Protein AF-K2FTM3-F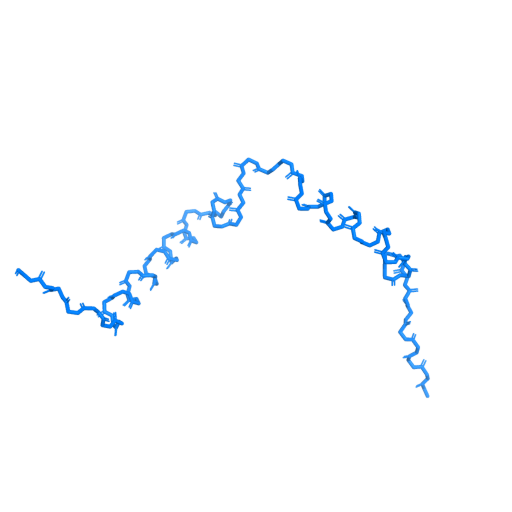1 (afdb_monomer_lite)

Secondary structure (DSSP, 8-state):
--------GGGGS-HHHHHHHHHHHHHS--SS-GGGGS-HHHHHHHHHHHHHHHHHS------

pLDDT: mean 79.54, std 13.04, range [43.94, 95.25]

Foldseek 3Di:
DDPPPPQDDLSPDDPVSVVVVVVCVVPPDDPADDLRPDDPVSVVVVVVVVVVCVVVDDDPPPD

Radius of gyration: 21.32 Å; chains: 1; bounding box: 36×35×61 Å

Structure (mmCIF, N/CA/C/O backbone):
data_AF-K2FTM3-F1
#
_entry.id   AF-K2FTM3-F1
#
loop_
_atom_site.group_PDB
_atom_site.id
_atom_site.type_symbol
_atom_site.label_atom_id
_atom_site.label_alt_id
_atom_site.label_comp_id
_atom_site.label_asym_id
_atom_site.label_entity_id
_atom_site.label_seq_id
_atom_site.pdbx_PDB_ins_code
_atom_site.Cartn_x
_atom_site.Cartn_y
_atom_site.Cartn_z
_atom_site.occupancy
_atom_site.B_iso_or_equiv
_atom_site.auth_seq_id
_atom_site.auth_comp_id
_atom_site.auth_asym_id
_atom_site.auth_atom_id
_atom_site.pdbx_PDB_model_num
ATOM 1 N N . MET A 1 1 ? -19.063 -26.198 21.640 1.00 43.94 1 MET A N 1
ATOM 2 C CA . MET A 1 1 ? -17.921 -25.262 21.580 1.00 43.94 1 MET A CA 1
ATOM 3 C C . MET A 1 1 ? -18.349 -24.089 20.716 1.00 43.94 1 MET A C 1
ATOM 5 O O . MET A 1 1 ? -18.419 -24.236 19.505 1.00 43.94 1 MET A O 1
ATOM 9 N N . GLU A 1 2 ? -18.763 -22.979 21.323 1.00 51.91 2 GLU A N 1
ATOM 10 C CA . GLU A 1 2 ? -19.240 -21.815 20.573 1.00 51.91 2 GLU A CA 1
ATOM 11 C C . GLU A 1 2 ? -18.048 -20.910 20.245 1.00 51.91 2 GLU A C 1
ATOM 13 O O . GLU A 1 2 ? -17.610 -20.112 21.069 1.00 51.91 2 GLU A O 1
ATOM 18 N N . ASN A 1 3 ? -17.483 -21.059 19.045 1.00 64.81 3 ASN A N 1
ATOM 19 C CA . ASN A 1 3 ? -16.502 -20.110 18.524 1.00 64.81 3 ASN A CA 1
ATOM 20 C C . ASN A 1 3 ? -17.251 -18.896 17.954 1.00 64.81 3 ASN A C 1
ATOM 22 O O . ASN A 1 3 ? -17.364 -18.718 16.742 1.00 64.81 3 ASN A O 1
ATOM 26 N N . LYS A 1 4 ? -17.835 -18.091 18.849 1.00 59.22 4 LYS A N 1
ATOM 27 C CA . LYS A 1 4 ? -18.356 -16.764 18.513 1.00 59.22 4 LYS A CA 1
ATOM 28 C C . LYS A 1 4 ? -17.150 -15.911 18.157 1.00 59.22 4 LYS A C 1
ATOM 30 O O . LYS A 1 4 ? -16.405 -15.499 19.049 1.00 59.22 4 LYS A O 1
ATOM 35 N N . GLN A 1 5 ? -16.951 -15.703 16.855 1.00 64.25 5 GLN A N 1
ATOM 36 C CA . GLN A 1 5 ? -15.994 -14.756 16.291 1.00 64.25 5 GLN A CA 1
ATOM 37 C C . GLN A 1 5 ? -15.986 -13.507 17.168 1.00 64.25 5 GLN A C 1
ATOM 39 O O . GLN A 1 5 ? -16.951 -12.743 17.204 1.00 64.25 5 GLN A O 1
ATOM 44 N N . SER A 1 6 ? -14.939 -13.374 17.978 1.00 68.25 6 SER A N 1
ATOM 45 C CA . SER A 1 6 ? -14.859 -12.327 18.982 1.00 68.25 6 SER A CA 1
ATOM 46 C C . SER A 1 6 ? -14.467 -11.055 18.252 1.00 68.25 6 SER A C 1
ATOM 48 O O . SER A 1 6 ? -13.295 -10.677 18.263 1.00 68.25 6 SER A O 1
ATOM 50 N N . ASN A 1 7 ? -15.426 -10.443 17.557 1.00 72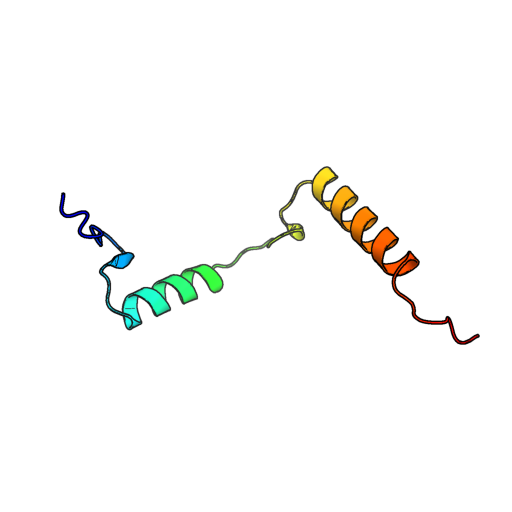.12 7 ASN A N 1
ATOM 51 C CA . ASN A 1 7 ? -15.231 -9.155 16.920 1.00 72.12 7 ASN A CA 1
ATOM 52 C C . ASN A 1 7 ? -14.744 -8.210 18.021 1.00 72.12 7 ASN A C 1
ATOM 54 O O . ASN A 1 7 ? -15.449 -7.934 18.997 1.00 72.12 7 ASN A O 1
ATOM 58 N N . ARG A 1 8 ? -13.486 -7.795 17.901 1.00 82.50 8 ARG A N 1
ATOM 59 C CA . ARG A 1 8 ? -12.796 -6.884 18.808 1.00 82.50 8 ARG A CA 1
ATOM 60 C C . ARG A 1 8 ? -12.068 -5.844 17.966 1.00 82.50 8 ARG A C 1
ATOM 62 O O . ARG A 1 8 ? -11.629 -6.127 16.851 1.00 82.50 8 ARG A O 1
ATOM 69 N N . GLY A 1 9 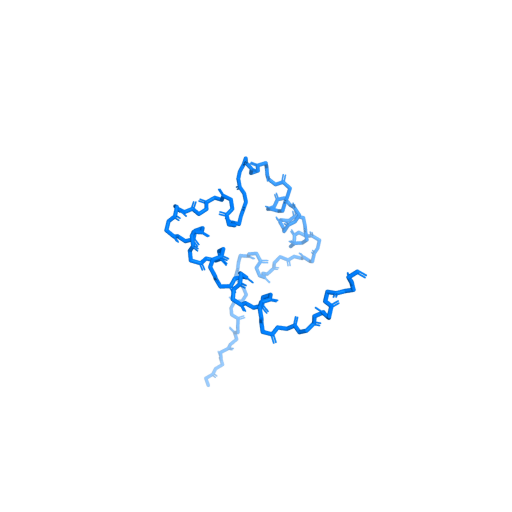? -11.932 -4.638 18.507 1.00 87.88 9 GLY A N 1
ATOM 70 C CA . GLY A 1 9 ? -11.276 -3.531 17.812 1.00 87.88 9 GLY A CA 1
ATOM 71 C C . GLY A 1 9 ? -12.041 -3.089 16.561 1.00 87.88 9 GLY A C 1
ATOM 72 O O . GLY A 1 9 ? -13.268 -3.015 16.571 1.00 87.88 9 GLY A O 1
ATOM 73 N N . LEU A 1 10 ? -11.317 -2.806 15.473 1.00 88.19 10 LEU A N 1
ATOM 74 C CA . LEU A 1 10 ? -11.891 -2.260 14.235 1.00 88.19 10 LEU A CA 1
ATOM 75 C C . LEU A 1 10 ? -12.919 -3.195 13.575 1.00 88.19 10 LEU A C 1
ATOM 77 O O . LEU A 1 10 ? -13.816 -2.726 12.881 1.00 88.19 10 LEU A O 1
ATOM 81 N N . ALA A 1 11 ? -12.826 -4.505 13.817 1.00 86.69 11 ALA A N 1
ATOM 82 C CA . ALA A 1 11 ? -13.792 -5.479 13.310 1.00 86.69 11 ALA A CA 1
ATOM 83 C C . ALA A 1 11 ? -15.203 -5.294 13.903 1.00 86.69 11 ALA A C 1
ATOM 85 O O . ALA A 1 11 ? -16.177 -5.695 13.272 1.00 86.69 11 ALA A O 1
ATOM 86 N N . SER A 1 12 ? -15.318 -4.667 15.079 1.00 89.50 12 SER A N 1
ATOM 87 C CA . SER A 1 12 ? -16.600 -4.345 15.731 1.00 89.50 12 SER A CA 1
ATOM 88 C C . SER A 1 12 ? -17.103 -2.941 15.425 1.00 89.50 12 SER A C 1
ATOM 90 O O . SER A 1 12 ? -18.197 -2.586 15.857 1.00 89.50 12 SER A O 1
ATOM 92 N N . ALA A 1 13 ? -16.300 -2.122 14.745 1.00 89.00 13 ALA A N 1
ATOM 93 C CA . ALA A 1 13 ? -16.668 -0.754 14.433 1.00 89.00 13 ALA A CA 1
ATOM 94 C C . ALA A 1 13 ? -17.751 -0.710 13.346 1.00 89.00 13 ALA A C 1
ATOM 96 O O . ALA A 1 13 ? -17.839 -1.588 12.475 1.00 89.00 13 ALA A O 1
ATOM 97 N N . ASP A 1 14 ? -18.557 0.348 13.376 1.00 92.06 14 ASP A N 1
ATOM 98 C CA . ASP A 1 14 ? -19.566 0.599 12.359 1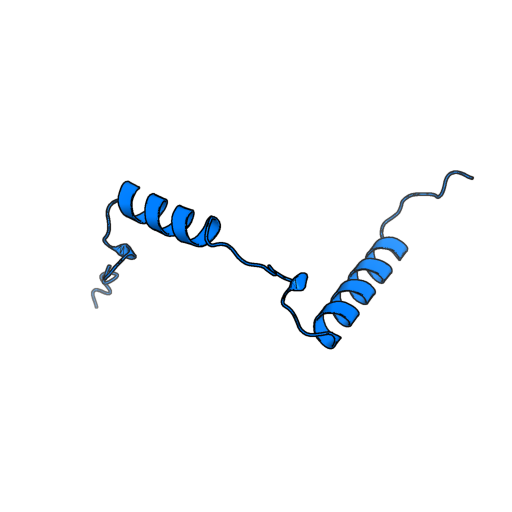.00 92.06 14 ASP A CA 1
ATOM 99 C C . ASP A 1 14 ? -18.930 0.738 10.964 1.00 92.06 14 ASP A C 1
ATOM 101 O O . ASP A 1 14 ? -17.729 0.982 10.796 1.00 92.06 14 ASP A O 1
ATOM 105 N N . GLU A 1 15 ? -19.739 0.526 9.930 1.00 90.75 15 GLU A N 1
ATOM 106 C CA . GLU A 1 15 ? -19.260 0.513 8.547 1.00 90.75 15 GLU A CA 1
ATOM 107 C C . GLU A 1 15 ? -18.617 1.840 8.129 1.00 90.75 15 GLU A C 1
ATOM 109 O O . GLU A 1 15 ? -17.610 1.836 7.417 1.00 90.75 15 GLU A O 1
ATOM 114 N N . ARG A 1 16 ? -19.141 2.970 8.618 1.00 94.19 16 ARG A N 1
ATOM 115 C CA . ARG A 1 16 ? -18.580 4.288 8.331 1.00 94.19 16 ARG A CA 1
ATOM 116 C C . ARG A 1 16 ? -17.185 4.412 8.936 1.00 94.19 16 ARG A C 1
ATOM 118 O O . ARG A 1 16 ? -16.255 4.750 8.206 1.00 94.19 16 ARG A O 1
ATOM 125 N N . THR A 1 17 ? -17.008 4.055 10.204 1.00 92.31 17 THR A N 1
ATOM 126 C CA . THR A 1 17 ? -15.694 4.059 10.865 1.00 92.31 17 THR A CA 1
ATOM 127 C C . THR A 1 17 ? -14.700 3.136 10.157 1.00 92.31 17 THR A C 1
ATOM 129 O O . THR A 1 17 ? -13.567 3.538 9.885 1.00 92.31 17 THR A O 1
ATOM 132 N N . ARG A 1 18 ? -15.108 1.917 9.776 1.00 92.19 18 ARG A N 1
ATOM 133 C CA . ARG A 1 18 ? -14.242 0.997 9.011 1.00 92.19 18 ARG A CA 1
ATOM 134 C C . ARG A 1 18 ? -13.811 1.598 7.673 1.00 92.19 18 ARG A C 1
ATOM 136 O O . ARG A 1 18 ? -12.635 1.517 7.312 1.00 92.19 18 ARG A O 1
ATOM 143 N N . ARG A 1 19 ? -14.742 2.232 6.958 1.00 90.69 19 ARG A N 1
ATOM 144 C CA . ARG A 1 19 ? -14.481 2.880 5.668 1.00 90.69 19 ARG A CA 1
ATOM 145 C C . ARG A 1 19 ? -13.550 4.081 5.809 1.00 90.69 19 ARG A C 1
ATOM 147 O O . ARG A 1 19 ? -12.624 4.210 5.014 1.00 90.69 19 ARG A O 1
ATOM 154 N N . GLU A 1 20 ? -13.747 4.917 6.824 1.00 91.56 20 GLU A N 1
ATOM 155 C CA . GLU A 1 20 ? -12.882 6.066 7.109 1.00 91.56 20 GLU A CA 1
ATOM 156 C C . GLU A 1 20 ? -11.448 5.628 7.439 1.00 91.56 20 GLU A C 1
ATOM 158 O O . GLU A 1 20 ? -10.492 6.200 6.915 1.00 91.56 20 GLU A O 1
ATOM 163 N N . VAL A 1 21 ? -11.273 4.582 8.254 1.00 88.81 21 VAL A N 1
ATOM 164 C CA . VAL A 1 21 ? -9.941 4.050 8.589 1.00 88.81 21 VAL A CA 1
ATOM 165 C C . VAL A 1 21 ? -9.247 3.468 7.356 1.00 88.81 21 VAL A C 1
ATOM 167 O O . VAL A 1 21 ? -8.079 3.772 7.115 1.00 88.81 21 VAL A O 1
ATOM 170 N N . ALA A 1 22 ? -9.959 2.696 6.530 1.00 87.38 22 ALA A N 1
ATOM 171 C CA . ALA A 1 22 ? -9.414 2.169 5.279 1.00 87.38 22 ALA A CA 1
ATOM 172 C C . ALA A 1 22 ? -9.015 3.293 4.304 1.00 87.38 22 ALA A C 1
ATOM 174 O O . ALA A 1 22 ? -7.940 3.249 3.707 1.00 87.38 22 ALA A O 1
ATOM 175 N N . GLN A 1 23 ? -9.846 4.333 4.178 1.00 85.38 23 GLN A N 1
ATOM 176 C CA . GLN A 1 23 ? -9.550 5.506 3.355 1.00 85.38 23 GLN A CA 1
ATOM 177 C C . GLN A 1 23 ? -8.325 6.268 3.856 1.00 85.38 23 GLN A C 1
ATOM 179 O O . GLN A 1 23 ? -7.467 6.610 3.047 1.00 85.38 23 GLN A O 1
ATOM 184 N N . LYS A 1 24 ? -8.210 6.502 5.168 1.00 85.56 24 LYS A N 1
ATOM 185 C CA . LYS A 1 24 ? -7.026 7.133 5.770 1.00 85.56 24 LYS A CA 1
ATOM 186 C C . LYS A 1 24 ? -5.765 6.303 5.529 1.00 85.56 24 LYS A C 1
ATOM 188 O O . LYS A 1 24 ? -4.745 6.867 5.150 1.00 85.56 24 LYS A O 1
ATOM 193 N N . GLY A 1 25 ? -5.845 4.976 5.654 1.00 80.31 25 GLY A N 1
ATOM 194 C CA . GLY A 1 25 ? -4.746 4.070 5.304 1.00 80.31 25 GLY A CA 1
ATOM 195 C C . GLY A 1 25 ? -4.361 4.120 3.819 1.00 80.31 25 GLY A C 1
ATOM 196 O O . GLY A 1 25 ? -3.185 4.041 3.485 1.00 80.31 25 GLY A O 1
ATOM 197 N N . GLY A 1 26 ? -5.331 4.305 2.918 1.00 74.94 26 GLY A N 1
ATOM 198 C CA . GLY A 1 26 ? -5.086 4.435 1.476 1.00 74.94 26 GLY A CA 1
ATOM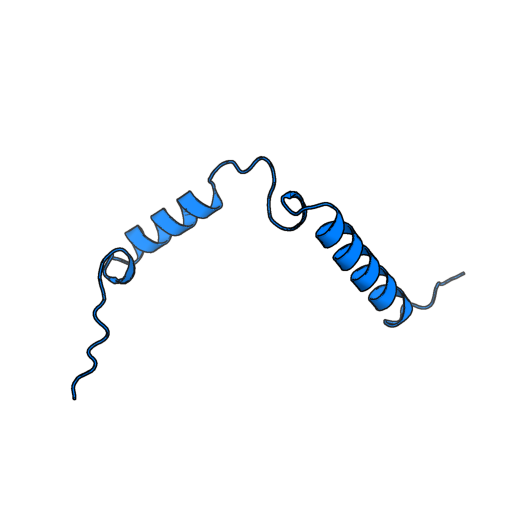 199 C C . GLY A 1 26 ? -4.555 5.806 1.033 1.00 74.94 26 GLY A C 1
ATOM 200 O O . GLY A 1 26 ? -3.811 5.879 0.048 1.00 74.94 26 GLY A O 1
ATOM 201 N N . GLN A 1 27 ? -4.932 6.871 1.749 1.00 74.19 27 GLN A N 1
ATOM 202 C CA . GLN A 1 27 ? -4.550 8.268 1.496 1.00 74.19 27 GLN A CA 1
ATOM 203 C C . GLN A 1 27 ? -3.265 8.693 2.214 1.00 74.19 27 GLN A C 1
ATOM 205 O O . GLN A 1 27 ? -2.741 9.765 1.919 1.00 74.19 27 GLN A O 1
ATOM 210 N N . ALA A 1 28 ? -2.753 7.882 3.144 1.00 70.88 28 ALA A N 1
ATOM 211 C CA . ALA A 1 28 ? -1.502 8.174 3.824 1.00 70.88 28 ALA A CA 1
ATOM 212 C C . ALA A 1 28 ? -0.387 8.429 2.784 1.00 70.88 28 ALA A C 1
ATOM 214 O O . ALA A 1 28 ? -0.219 7.627 1.853 1.00 70.88 28 ALA A O 1
ATOM 215 N N . PRO A 1 29 ? 0.345 9.557 2.884 1.00 65.38 29 PRO A N 1
ATOM 216 C CA . PRO A 1 29 ? 1.376 9.900 1.921 1.00 65.38 29 PRO A CA 1
ATOM 217 C C . PRO A 1 29 ? 2.502 8.874 2.020 1.00 65.38 29 PRO A C 1
ATOM 219 O O . PRO A 1 29 ? 3.273 8.843 2.976 1.00 65.38 29 PRO A O 1
ATOM 222 N N . HIS A 1 30 ? 2.589 8.017 1.010 1.00 66.62 30 HIS A N 1
ATOM 223 C CA . HIS A 1 30 ? 3.666 7.054 0.865 1.00 66.62 30 HIS A CA 1
ATOM 224 C C . HIS A 1 30 ? 4.541 7.504 -0.300 1.00 66.62 30 HIS A C 1
ATOM 226 O O . HIS A 1 30 ? 4.119 7.447 -1.452 1.00 66.62 30 HIS A O 1
ATOM 232 N N . SER A 1 31 ? 5.765 7.946 -0.003 1.00 72.69 31 SER A N 1
ATOM 233 C CA . SER A 1 31 ? 6.753 8.357 -1.011 1.00 72.69 31 SER A CA 1
ATOM 234 C C . SER A 1 31 ? 7.153 7.215 -1.953 1.00 72.69 31 SER A C 1
ATOM 236 O O . SER A 1 31 ? 7.594 7.463 -3.072 1.00 72.69 31 SER A O 1
ATOM 238 N N . LYS A 1 32 ? 6.978 5.961 -1.519 1.00 78.31 32 LYS A N 1
ATOM 239 C CA . LYS A 1 32 ? 7.126 4.744 -2.326 1.00 78.31 32 LYS A CA 1
ATOM 240 C C . LYS A 1 32 ? 6.012 3.763 -1.952 1.00 78.31 32 LYS A C 1
ATOM 242 O O . LYS A 1 32 ? 5.721 3.592 -0.770 1.00 78.31 32 LYS A O 1
ATOM 247 N N . ARG A 1 33 ? 5.396 3.107 -2.941 1.00 80.69 33 ARG A N 1
ATOM 248 C CA . ARG A 1 33 ? 4.323 2.110 -2.750 1.00 80.69 33 ARG A CA 1
ATOM 249 C C . ARG A 1 33 ? 4.634 0.826 -3.522 1.00 80.69 33 ARG A C 1
ATOM 251 O O . ARG A 1 33 ? 5.233 0.878 -4.595 1.00 80.69 33 ARG A O 1
ATOM 258 N N . GLY A 1 34 ? 4.190 -0.318 -2.996 1.00 85.38 34 GLY A N 1
ATOM 259 C CA . GLY A 1 34 ? 4.283 -1.611 -3.681 1.00 85.38 34 GLY A CA 1
ATOM 260 C C . GLY A 1 34 ? 5.716 -1.941 -4.106 1.00 85.38 34 GLY A C 1
ATOM 261 O O . GLY A 1 34 ? 6.646 -1.760 -3.325 1.00 85.38 34 GLY A O 1
ATOM 262 N N . LEU A 1 35 ? 5.897 -2.353 -5.365 1.00 87.75 35 LEU A N 1
ATOM 263 C CA . LEU A 1 35 ? 7.202 -2.731 -5.925 1.00 87.75 35 LEU A CA 1
ATOM 264 C C . LEU A 1 35 ? 8.249 -1.604 -5.869 1.00 87.75 35 LEU A C 1
ATOM 266 O O . LEU A 1 35 ? 9.448 -1.856 -5.794 1.00 87.75 35 LEU A O 1
ATOM 270 N N . GLN A 1 36 ? 7.809 -0.345 -5.880 1.00 84.94 36 GLN A N 1
ATOM 271 C CA . GLN A 1 36 ? 8.708 0.806 -5.821 1.00 84.94 36 GLN A CA 1
ATOM 272 C C . GLN A 1 36 ? 9.399 0.935 -4.451 1.00 84.94 36 GLN A C 1
ATOM 274 O O . GLN A 1 36 ? 10.490 1.500 -4.363 1.00 84.94 36 GLN A O 1
ATOM 279 N N . ALA A 1 37 ? 8.765 0.412 -3.395 1.00 88.12 37 ALA A N 1
ATOM 280 C CA . ALA A 1 37 ? 9.304 0.360 -2.038 1.00 88.12 37 ALA A CA 1
ATOM 281 C C . ALA A 1 37 ? 10.137 -0.904 -1.763 1.00 88.12 37 ALA A C 1
ATOM 283 O O . ALA A 1 37 ? 10.818 -0.960 -0.743 1.00 88.12 37 ALA A O 1
ATOM 284 N N . SER A 1 38 ? 10.086 -1.902 -2.648 1.00 90.19 38 SER A N 1
ATOM 285 C CA . SER A 1 38 ? 10.847 -3.143 -2.506 1.00 90.19 38 SER A CA 1
ATOM 286 C C . SER A 1 38 ? 12.352 -2.927 -2.697 1.00 90.19 38 SER A C 1
ATOM 288 O O . SER A 1 38 ? 12.802 -1.910 -3.235 1.00 90.19 38 SER A O 1
ATOM 290 N N . ASP A 1 39 ? 13.132 -3.911 -2.267 1.00 92.50 39 ASP A N 1
ATOM 291 C CA . ASP A 1 39 ? 14.564 -4.003 -2.527 1.00 92.50 39 ASP A CA 1
ATOM 292 C C . ASP A 1 39 ? 14.865 -4.266 -4.019 1.00 92.50 39 ASP A C 1
ATOM 294 O O . ASP A 1 39 ? 13.991 -4.618 -4.820 1.00 92.50 39 ASP A O 1
ATOM 298 N N . GLU A 1 40 ? 16.124 -4.068 -4.406 1.00 93.44 40 GLU A N 1
ATOM 299 C CA . GLU A 1 40 ? 16.567 -4.211 -5.797 1.00 93.44 40 GLU A CA 1
ATOM 300 C C . GLU A 1 40 ? 16.469 -5.648 -6.329 1.00 93.44 40 GLU A C 1
ATOM 302 O O . GLU A 1 40 ? 16.217 -5.843 -7.521 1.00 93.44 40 GLU A O 1
ATOM 307 N N . GLU A 1 41 ? 16.627 -6.664 -5.479 1.00 95.25 41 GLU A N 1
ATOM 308 C CA . GLU A 1 41 ? 16.518 -8.066 -5.889 1.00 95.25 41 GLU A CA 1
ATOM 309 C C . GLU A 1 41 ? 15.075 -8.394 -6.284 1.00 95.25 41 GLU A C 1
ATOM 311 O O . GLU A 1 41 ? 14.817 -8.909 -7.378 1.00 95.25 41 GLU A O 1
ATOM 316 N N . THR A 1 42 ? 14.119 -7.998 -5.445 1.00 94.12 42 THR A N 1
ATOM 317 C CA . THR A 1 42 ? 12.687 -8.144 -5.706 1.00 94.12 42 THR A CA 1
ATOM 318 C C . THR A 1 42 ? 12.282 -7.420 -6.991 1.00 94.12 42 THR A C 1
ATOM 320 O O . THR A 1 42 ? 11.582 -7.996 -7.830 1.00 94.12 42 THR A O 1
ATOM 323 N N . LYS A 1 43 ? 12.767 -6.189 -7.212 1.00 94.12 43 LYS A N 1
ATOM 324 C CA . LYS A 1 43 ? 12.512 -5.448 -8.462 1.00 94.12 43 LYS A CA 1
ATOM 325 C C . LYS A 1 43 ? 13.022 -6.201 -9.686 1.00 94.12 43 LYS A C 1
ATOM 327 O O . LYS A 1 43 ? 12.281 -6.353 -10.659 1.00 94.12 43 LYS A O 1
ATOM 332 N N . ARG A 1 44 ? 14.258 -6.709 -9.635 1.00 93.19 44 ARG A N 1
ATOM 333 C CA . ARG A 1 44 ? 14.858 -7.487 -10.732 1.00 93.19 44 ARG A CA 1
ATOM 334 C C . ARG A 1 44 ? 14.061 -8.750 -11.024 1.00 93.19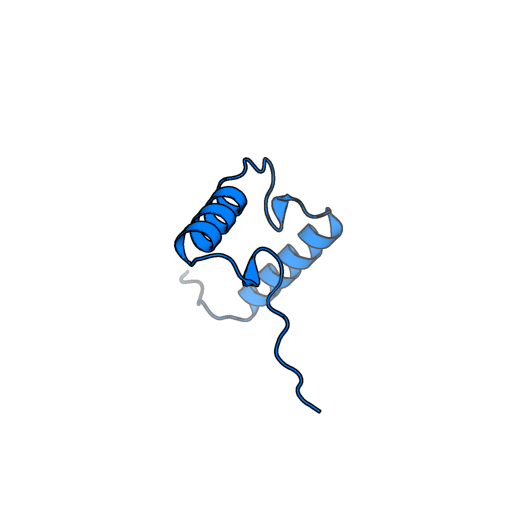 44 ARG A C 1
ATOM 336 O O . ARG A 1 44 ? 13.770 -9.022 -12.187 1.00 93.19 44 ARG A O 1
ATOM 343 N N . ARG A 1 45 ? 13.667 -9.496 -9.991 1.00 95.06 45 ARG A N 1
ATOM 344 C CA . ARG A 1 45 ? 12.880 -10.726 -10.141 1.00 95.06 45 ARG A CA 1
ATOM 345 C C . ARG A 1 45 ? 11.542 -10.467 -10.831 1.00 95.06 45 ARG A C 1
ATOM 347 O O . ARG A 1 45 ? 11.181 -11.199 -11.751 1.00 95.06 45 ARG A O 1
ATOM 354 N N . VAL A 1 46 ? 10.821 -9.423 -10.419 1.00 91.75 46 VAL A N 1
ATOM 355 C CA . VAL A 1 46 ? 9.526 -9.067 -11.021 1.00 91.75 46 VAL A CA 1
ATOM 356 C C . VAL A 1 46 ? 9.694 -8.596 -12.466 1.00 91.75 46 VAL A C 1
ATOM 358 O O . VAL A 1 46 ? 8.942 -9.038 -13.334 1.00 91.75 46 VAL A O 1
ATOM 361 N N . ALA A 1 47 ? 10.709 -7.776 -12.757 1.00 90.19 47 ALA A N 1
ATOM 362 C CA . ALA A 1 47 ? 11.007 -7.342 -14.123 1.00 90.19 47 ALA A CA 1
ATOM 363 C C . ALA A 1 47 ? 11.316 -8.529 -15.054 1.00 90.19 47 ALA A C 1
ATOM 365 O O . ALA A 1 47 ? 10.789 -8.602 -16.164 1.00 90.19 47 ALA A O 1
ATOM 366 N N . GLN A 1 48 ? 12.110 -9.498 -14.589 1.00 89.50 48 GLN A N 1
ATOM 367 C CA . GLN A 1 48 ? 12.414 -10.716 -15.346 1.00 89.50 48 GLN A CA 1
ATOM 368 C C . GLN A 1 48 ? 11.168 -11.573 -15.595 1.00 89.50 48 GLN A C 1
ATOM 370 O O . GLN A 1 48 ? 10.971 -12.065 -16.707 1.00 89.50 48 GLN A O 1
ATOM 375 N N . ALA A 1 49 ? 10.314 -11.744 -14.582 1.00 90.44 49 ALA A N 1
ATOM 376 C CA . ALA A 1 49 ? 9.062 -12.482 -14.724 1.00 90.44 49 ALA A CA 1
ATOM 377 C C . ALA A 1 49 ? 8.125 -11.819 -15.749 1.00 90.44 49 ALA A C 1
ATOM 379 O O . ALA A 1 49 ? 7.592 -12.506 -16.620 1.00 90.44 49 ALA A O 1
ATOM 380 N N . GLY A 1 50 ? 7.989 -10.489 -15.699 1.00 87.31 50 GLY A N 1
ATOM 381 C CA . GLY A 1 50 ? 7.209 -9.721 -16.673 1.00 87.31 50 GLY A CA 1
ATOM 382 C C . GLY A 1 50 ? 7.766 -9.832 -18.093 1.00 87.31 50 GLY A C 1
ATOM 383 O O . GLY A 1 50 ? 7.018 -10.100 -19.028 1.00 87.31 50 GLY A O 1
ATOM 384 N N . GLY A 1 51 ? 9.087 -9.718 -18.258 1.00 85.19 51 GLY A N 1
ATOM 385 C CA . GLY A 1 51 ? 9.743 -9.874 -19.559 1.00 85.19 51 GLY A CA 1
ATOM 386 C C . GLY A 1 51 ? 9.525 -11.258 -20.177 1.00 85.19 51 GLY A C 1
ATOM 387 O O . GLY A 1 51 ? 9.229 -11.358 -21.366 1.00 85.19 51 GLY A O 1
ATOM 388 N N . ARG A 1 52 ? 9.604 -12.325 -19.370 1.00 80.19 52 ARG A N 1
ATOM 389 C CA . ARG A 1 52 ? 9.305 -13.698 -19.810 1.00 80.19 52 ARG A CA 1
ATOM 390 C C . ARG A 1 52 ? 7.847 -13.869 -20.231 1.00 80.19 52 ARG A C 1
ATOM 392 O O . ARG A 1 52 ? 7.600 -14.483 -21.262 1.00 80.19 52 ARG A O 1
ATOM 399 N N . ALA A 1 53 ? 6.906 -13.307 -19.472 1.00 74.12 53 ALA A N 1
ATOM 400 C CA . ALA A 1 53 ? 5.482 -13.367 -19.799 1.00 74.12 53 ALA A CA 1
ATOM 401 C C . ALA A 1 53 ? 5.160 -12.662 -21.131 1.00 74.12 53 ALA A C 1
ATOM 403 O O . ALA A 1 53 ? 4.390 -13.185 -21.932 1.00 74.12 53 ALA A O 1
ATOM 404 N N . SER A 1 54 ? 5.800 -11.523 -21.413 1.00 67.56 54 SER A N 1
ATOM 405 C CA . SER A 1 54 ? 5.643 -10.816 -22.693 1.00 67.56 54 SER A CA 1
ATOM 406 C C . SER A 1 54 ? 6.203 -11.588 -23.892 1.00 67.56 54 SER A C 1
ATOM 408 O O . SER A 1 54 ? 5.739 -11.387 -25.007 1.00 67.56 54 SER A O 1
ATOM 410 N N . HIS A 1 55 ? 7.183 -12.472 -23.681 1.00 63.50 55 HIS A N 1
ATOM 411 C CA . HIS A 1 55 ? 7.736 -13.314 -24.748 1.00 63.50 55 HIS A CA 1
ATOM 412 C C . HIS A 1 55 ? 6.886 -14.562 -25.033 1.00 63.50 55 HIS A C 1
ATOM 414 O O . HIS A 1 55 ? 7.020 -15.145 -26.105 1.00 63.50 55 HIS A O 1
ATOM 420 N N . SER A 1 56 ? 6.020 -14.982 -24.105 1.00 63.38 56 SER A N 1
ATOM 421 C CA . SER A 1 56 ? 5.177 -16.177 -24.255 1.00 63.38 56 SER A CA 1
ATOM 422 C C . SER A 1 56 ? 3.695 -15.884 -24.525 1.00 63.38 56 SER A C 1
ATOM 424 O O . SER A 1 56 ? 2.966 -16.791 -24.921 1.00 63.38 56 SER A O 1
ATOM 426 N N . GLY A 1 57 ? 3.232 -14.643 -24.332 1.00 62.56 57 GLY A N 1
ATOM 427 C CA . GLY A 1 57 ? 1.848 -14.213 -24.558 1.00 62.56 57 GLY A CA 1
ATOM 428 C C . GLY A 1 57 ? 1.704 -13.368 -25.823 1.00 62.56 57 GLY A C 1
ATOM 429 O O . GLY A 1 57 ? 2.031 -12.186 -25.822 1.00 62.56 57 GLY A O 1
ATOM 430 N N . GLY A 1 58 ? 1.217 -13.986 -26.900 1.00 64.75 58 GLY A N 1
ATOM 431 C CA . GLY A 1 58 ? 1.169 -13.445 -28.258 1.00 64.75 58 GLY A CA 1
ATOM 432 C C . GLY A 1 58 ? 0.627 -12.019 -28.420 1.00 64.75 58 GLY A C 1
ATOM 433 O O . GLY A 1 58 ? -0.543 -11.733 -28.175 1.00 64.75 58 GLY A O 1
ATOM 434 N N . ARG A 1 59 ? 1.464 -11.158 -28.996 1.00 63.78 59 ARG A N 1
ATOM 435 C CA . ARG A 1 59 ? 1.045 -10.161 -29.987 1.00 63.78 59 ARG A CA 1
ATOM 436 C C . ARG A 1 59 ? 1.985 -10.345 -31.179 1.00 63.78 59 ARG A C 1
ATOM 438 O O . ARG A 1 59 ? 3.192 -10.213 -30.973 1.00 63.78 59 ARG A O 1
ATOM 445 N N . PRO A 1 60 ? 1.503 -10.712 -32.381 1.00 59.66 60 PRO A N 1
ATOM 446 C CA . PRO A 1 60 ? 2.364 -10.682 -33.551 1.00 59.66 60 PRO A CA 1
ATOM 447 C C . PRO A 1 60 ? 2.861 -9.245 -33.700 1.00 59.66 60 PRO A C 1
ATOM 449 O O . PRO A 1 60 ? 2.072 -8.301 -33.693 1.00 59.66 60 PRO A O 1
ATOM 452 N N . SER A 1 61 ? 4.177 -9.076 -33.748 1.00 63.28 61 SER A N 1
ATOM 453 C CA . SER A 1 61 ? 4.782 -7.820 -34.159 1.00 63.28 61 SER A CA 1
ATOM 454 C C . SER A 1 61 ? 4.389 -7.591 -35.616 1.00 63.28 61 SER A C 1
ATOM 456 O O . SER A 1 61 ? 4.959 -8.217 -36.511 1.00 63.28 61 SER A O 1
ATOM 458 N N . GLU A 1 62 ? 3.375 -6.764 -35.849 1.00 63.28 62 GLU A N 1
ATOM 459 C CA . GLU A 1 62 ? 3.113 -6.202 -37.170 1.00 63.28 62 GLU A CA 1
ATOM 460 C C . GLU A 1 62 ? 4.350 -5.392 -37.575 1.00 63.28 62 GLU A C 1
ATOM 462 O O . GLU A 1 62 ? 4.859 -4.580 -36.796 1.00 63.28 62 GLU A O 1
ATOM 467 N N . LYS A 1 63 ? 4.905 -5.754 -38.730 1.00 53.53 63 LYS A N 1
ATOM 468 C CA . LYS A 1 63 ? 6.199 -5.312 -39.247 1.00 53.53 63 LYS A CA 1
ATOM 469 C C . LYS A 1 63 ? 6.002 -4.227 -40.291 1.00 53.53 63 LYS A C 1
ATOM 471 O O . LYS A 1 63 ? 5.007 -4.334 -41.040 1.00 53.53 63 LYS A O 1
#

Sequence (63 aa):
MENKQSNRGLASADERTRREVAQKGGQAPHSKRGLQASDEETKRRVAQAGGRASHSGGRPSEK